Protein AF-A0A0U4P6N8-F1 (afdb_monomer_lite)

pLDDT: mean 83.38, std 11.44, range [41.03, 92.81]

Organism: NCBI:txid47885

Foldseek 3Di:
DDLLVVLVVVVVVVDDLVVSCVVVVHDSVRSVVSCVVVVNDDPDCVVVLVQLVVVCVVPVPDDLVNSCVVSVHDSVSSVVSVVVVVVPPDD

Secondary structure (DSSP, 8-state):
--SHHHHHHHHHTT--HHHHHHHHT--THHHHHHHHHTT-PPPPSHHHHHHHHHHHHH-TT--HHHHHHHTT--HHHHHHHHHHHHHT---

Structure (mmCIF, N/CA/C/O backbone):
data_AF-A0A0U4P6N8-F1
#
_entry.id   AF-A0A0U4P6N8-F1
#
loop_
_atom_site.group_PDB
_atom_site.id
_atom_site.type_symbol
_atom_site.label_atom_id
_atom_site.label_alt_id
_atom_site.label_comp_id
_atom_site.label_asym_id
_atom_site.label_entity_id
_atom_site.label_seq_id
_atom_site.pdbx_PDB_ins_code
_atom_site.Cartn_x
_atom_site.Cartn_y
_atom_site.Cartn_z
_atom_site.occupancy
_atom_site.B_iso_or_equiv
_atom_site.auth_seq_id
_atom_site.auth_comp_id
_atom_site.auth_asym_id
_atom_site.auth_atom_id
_atom_site.pdbx_PDB_model_num
ATOM 1 N N . MET A 1 1 ? 20.648 -11.364 -23.999 1.00 58.78 1 MET A N 1
ATOM 2 C CA . MET A 1 1 ? 19.983 -10.040 -23.996 1.00 58.78 1 MET A CA 1
ATOM 3 C C . MET A 1 1 ? 19.978 -9.505 -22.572 1.00 58.78 1 MET A C 1
ATOM 5 O O . MET A 1 1 ? 19.707 -10.283 -21.668 1.00 58.78 1 MET A O 1
ATOM 9 N N . SER A 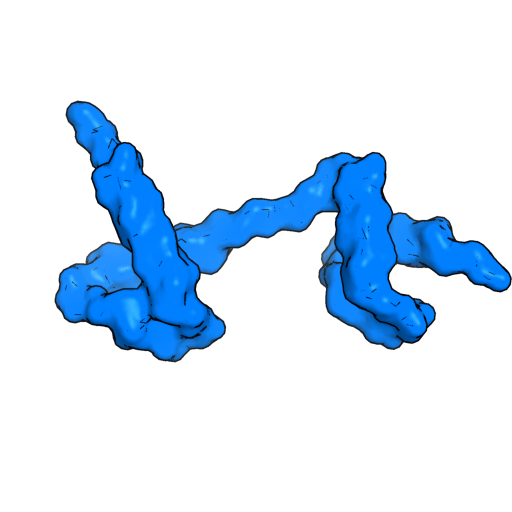1 2 ? 20.326 -8.234 -22.350 1.00 79.25 2 SER A N 1
ATOM 10 C CA . SER A 1 2 ? 20.295 -7.634 -21.006 1.00 79.25 2 SER A CA 1
ATOM 11 C C . SER A 1 2 ? 18.902 -7.069 -20.724 1.00 79.25 2 SER A C 1
ATOM 13 O O . SER A 1 2 ? 18.425 -6.227 -21.479 1.00 79.25 2 SER A O 1
ATOM 15 N N . LEU A 1 3 ? 18.250 -7.531 -19.654 1.00 85.44 3 LEU A N 1
ATOM 16 C CA . LEU A 1 3 ? 16.885 -7.124 -19.278 1.00 85.44 3 LEU A CA 1
ATOM 17 C C . LEU A 1 3 ? 16.831 -5.742 -18.602 1.00 85.44 3 LEU A C 1
ATOM 19 O O . LEU A 1 3 ? 15.780 -5.108 -18.562 1.00 85.44 3 LEU A O 1
ATOM 23 N N . LYS A 1 4 ? 17.964 -5.255 -18.079 1.00 88.50 4 LYS A N 1
ATOM 24 C CA . LYS A 1 4 ? 18.058 -3.991 -17.328 1.00 88.50 4 LYS A CA 1
ATOM 25 C C . LYS A 1 4 ? 17.537 -2.761 -18.099 1.00 88.50 4 LYS A C 1
ATOM 27 O O . LYS A 1 4 ? 16.692 -2.068 -17.537 1.00 88.50 4 LYS A O 1
ATOM 32 N N . PRO A 1 5 ? 17.967 -2.473 -19.345 1.00 91.62 5 PRO A N 1
ATOM 33 C CA . PRO A 1 5 ? 17.482 -1.297 -20.075 1.00 91.62 5 PRO A CA 1
ATOM 34 C C . PRO A 1 5 ? 15.969 -1.334 -20.345 1.00 91.62 5 PRO A C 1
ATOM 36 O O . PRO A 1 5 ? 15.307 -0.320 -20.156 1.00 91.62 5 PRO A O 1
ATOM 39 N N . GLN A 1 6 ? 15.407 -2.502 -20.679 1.00 92.00 6 GLN A N 1
ATOM 40 C CA . GLN A 1 6 ? 13.964 -2.659 -20.923 1.00 92.00 6 GLN A CA 1
ATOM 41 C C . GLN A 1 6 ? 13.138 -2.427 -19.652 1.00 92.00 6 GLN A C 1
ATOM 43 O O . GLN A 1 6 ? 12.109 -1.756 -19.685 1.00 92.00 6 GLN A O 1
ATOM 48 N N . ILE A 1 7 ? 13.611 -2.929 -18.507 1.00 91.50 7 ILE A N 1
ATOM 49 C CA . ILE A 1 7 ? 12.956 -2.682 -17.218 1.00 91.50 7 ILE A CA 1
ATOM 50 C C . ILE A 1 7 ? 12.958 -1.184 -16.888 1.00 91.50 7 ILE A C 1
ATOM 52 O O . ILE A 1 7 ? 11.929 -0.658 -16.472 1.00 91.50 7 ILE A O 1
ATOM 56 N N . ILE A 1 8 ? 14.087 -0.491 -17.081 1.00 91.06 8 ILE A N 1
ATOM 57 C CA . ILE A 1 8 ? 14.197 0.951 -16.805 1.00 91.06 8 ILE A CA 1
ATOM 58 C C . ILE A 1 8 ? 13.229 1.748 -17.686 1.00 91.06 8 ILE A C 1
ATOM 60 O O . ILE A 1 8 ? 12.519 2.610 -17.176 1.00 91.06 8 ILE A O 1
ATOM 64 N N . GLU A 1 9 ? 13.147 1.433 -18.978 1.00 92.81 9 GLU A N 1
ATOM 65 C CA . GLU A 1 9 ? 12.222 2.091 -19.905 1.00 92.81 9 GLU A CA 1
ATOM 66 C C . GLU A 1 9 ? 10.759 1.927 -19.464 1.00 92.81 9 GLU A C 1
ATOM 68 O O . GLU A 1 9 ? 10.018 2.907 -19.367 1.00 92.81 9 GLU A O 1
ATOM 73 N N . MET A 1 10 ? 10.355 0.711 -19.083 1.00 91.50 10 MET A N 1
ATOM 74 C CA . MET A 1 10 ? 8.999 0.460 -18.587 1.00 91.50 10 MET A CA 1
ATOM 75 C C . MET A 1 10 ? 8.719 1.130 -17.231 1.00 91.50 10 MET A C 1
ATOM 77 O O . MET A 1 10 ? 7.595 1.580 -16.993 1.00 91.50 10 MET A O 1
ATOM 81 N N . LEU A 1 11 ? 9.720 1.222 -16.345 1.00 89.44 11 LEU A N 1
ATOM 82 C CA . LEU A 1 11 ? 9.608 1.951 -15.076 1.00 89.44 11 LEU A CA 1
ATOM 83 C C . LEU A 1 11 ? 9.375 3.448 -15.314 1.00 89.44 11 LEU A C 1
ATOM 85 O O . LEU A 1 11 ? 8.492 4.029 -14.680 1.00 89.44 11 LEU A O 1
ATOM 89 N N . LEU A 1 12 ? 10.126 4.054 -16.240 1.00 89.31 12 LEU A N 1
ATOM 90 C CA . LEU A 1 12 ? 9.973 5.460 -16.630 1.00 89.31 12 LEU A CA 1
ATOM 91 C C . LEU A 1 12 ? 8.637 5.721 -17.339 1.00 89.31 12 LEU A C 1
ATOM 93 O O . LEU A 1 12 ? 8.042 6.776 -17.141 1.00 89.31 12 LEU A O 1
ATOM 97 N N . ALA A 1 13 ? 8.115 4.735 -18.073 1.00 89.56 13 ALA A N 1
ATOM 98 C CA . ALA A 1 13 ? 6.771 4.762 -18.652 1.00 89.56 13 ALA A CA 1
ATOM 99 C C . ALA A 1 13 ? 5.636 4.606 -17.613 1.00 89.56 13 ALA A C 1
ATOM 101 O O . ALA A 1 13 ? 4.463 4.557 -17.980 1.00 89.56 13 ALA A O 1
ATOM 102 N N . GLY A 1 14 ? 5.959 4.503 -16.318 1.00 84.75 14 GLY A N 1
ATOM 103 C CA . GLY A 1 14 ? 4.976 4.451 -15.235 1.00 84.75 14 GLY A CA 1
ATOM 104 C C . GLY A 1 14 ? 4.353 3.075 -14.996 1.00 84.75 14 GLY A C 1
ATOM 105 O O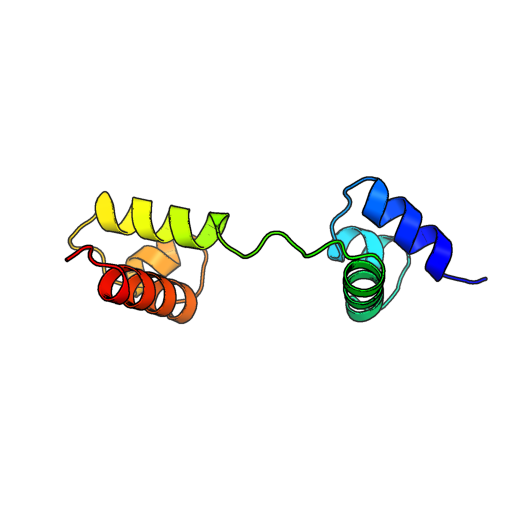 . GLY A 1 14 ? 3.386 2.975 -14.242 1.00 84.75 14 GLY A O 1
ATOM 106 N N . ARG A 1 15 ? 4.897 2.003 -15.588 1.00 86.50 15 ARG A N 1
ATOM 107 C CA . ARG A 1 15 ? 4.396 0.640 -15.362 1.00 86.50 15 ARG A CA 1
ATOM 108 C C . ARG A 1 15 ? 4.647 0.177 -13.923 1.00 86.50 15 ARG A C 1
ATOM 110 O O . ARG A 1 15 ? 5.618 0.562 -13.248 1.00 86.50 15 ARG A O 1
ATOM 117 N N . SER A 1 16 ? 3.755 -0.681 -13.440 1.00 85.81 16 SER A N 1
ATOM 118 C CA . SER A 1 16 ? 3.913 -1.349 -12.150 1.00 85.81 16 SER A CA 1
ATOM 119 C C . SER A 1 16 ? 4.985 -2.442 -12.219 1.00 85.81 16 SER A C 1
ATOM 121 O O . SER A 1 16 ? 5.237 -3.027 -13.271 1.00 85.81 16 SER A O 1
ATOM 123 N N . ASP A 1 17 ? 5.601 -2.768 -11.078 1.00 88.62 17 ASP A N 1
ATOM 124 C CA . ASP A 1 17 ? 6.595 -3.854 -11.015 1.00 88.62 17 ASP A CA 1
ATOM 125 C C . ASP A 1 17 ? 6.011 -5.199 -11.487 1.00 88.62 17 ASP A C 1
ATOM 127 O O . ASP A 1 17 ? 6.728 -6.008 -12.070 1.00 88.62 17 ASP A O 1
ATOM 131 N N . GLN A 1 18 ? 4.714 -5.434 -11.242 1.00 87.88 18 GLN A N 1
ATOM 132 C CA . GLN A 1 18 ? 4.013 -6.657 -11.642 1.00 87.88 18 GLN A CA 1
ATOM 133 C C . GLN A 1 18 ? 3.845 -6.760 -13.158 1.00 87.88 18 GLN A C 1
ATOM 135 O O . GLN A 1 18 ? 4.135 -7.813 -13.721 1.00 87.88 18 GLN A O 1
ATOM 140 N N . GLU A 1 19 ? 3.420 -5.681 -13.820 1.00 88.00 19 GLU A N 1
ATOM 141 C CA . GLU A 1 19 ? 3.299 -5.653 -15.283 1.00 88.00 19 GLU A CA 1
ATOM 142 C C . GLU A 1 19 ? 4.653 -5.891 -15.955 1.00 88.00 19 GLU A C 1
ATOM 144 O O . GLU A 1 19 ? 4.741 -6.654 -16.911 1.00 88.00 19 GLU A O 1
ATOM 149 N N . ILE A 1 20 ? 5.718 -5.278 -15.429 1.00 91.75 20 ILE A N 1
ATOM 150 C CA . ILE A 1 20 ? 7.077 -5.421 -15.968 1.00 91.75 20 ILE A CA 1
ATOM 151 C C . ILE A 1 20 ? 7.573 -6.861 -15.814 1.00 91.75 20 ILE A C 1
ATOM 153 O O . ILE A 1 20 ? 8.072 -7.451 -16.771 1.00 91.75 20 ILE A O 1
ATOM 157 N N . ALA A 1 21 ? 7.415 -7.437 -14.619 1.00 91.75 21 ALA A N 1
ATOM 158 C CA . ALA A 1 21 ? 7.815 -8.812 -14.336 1.00 91.75 21 ALA A CA 1
ATOM 159 C C . ALA A 1 21 ? 7.071 -9.819 -15.226 1.00 91.75 21 ALA A C 1
ATOM 161 O O . ALA A 1 21 ? 7.694 -10.726 -15.776 1.00 91.75 21 ALA A O 1
ATOM 162 N N . GLY A 1 22 ? 5.760 -9.625 -15.413 1.00 92.31 22 GLY A N 1
ATOM 163 C CA . GLY A 1 22 ? 4.943 -10.460 -16.294 1.00 92.31 22 GLY A CA 1
ATOM 164 C C . GLY A 1 22 ? 5.318 -10.322 -17.771 1.00 92.31 22 GLY A C 1
ATOM 165 O O . GLY A 1 22 ? 5.442 -11.331 -18.459 1.00 92.31 22 GLY A O 1
ATOM 166 N N . ALA A 1 23 ? 5.553 -9.098 -18.251 1.00 91.69 23 ALA A N 1
ATOM 167 C CA . ALA A 1 23 ? 5.892 -8.835 -19.651 1.00 91.69 23 ALA A CA 1
ATOM 168 C C . ALA A 1 23 ? 7.274 -9.376 -20.048 1.00 91.69 23 ALA A C 1
ATOM 170 O O . ALA A 1 23 ? 7.453 -9.857 -21.164 1.00 91.69 23 ALA A O 1
ATOM 171 N N . LEU A 1 24 ? 8.249 -9.293 -19.139 1.00 90.75 24 LEU A N 1
ATOM 172 C CA . LEU A 1 24 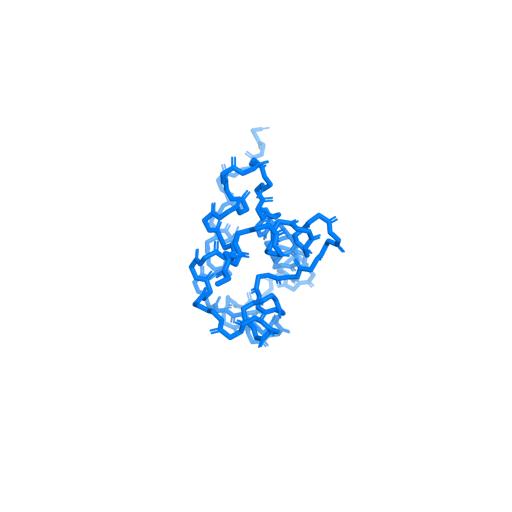? 9.637 -9.684 -19.401 1.00 90.75 24 LEU A CA 1
ATOM 173 C C . LEU A 1 24 ? 9.982 -11.085 -18.881 1.00 90.75 24 LEU A C 1
ATOM 175 O O . LEU A 1 24 ? 11.125 -11.519 -19.018 1.00 90.75 24 LEU A O 1
ATOM 179 N N . GLY A 1 25 ? 9.025 -11.779 -18.255 1.00 91.94 25 GLY A N 1
ATOM 180 C CA . GLY A 1 25 ? 9.232 -13.107 -17.676 1.00 91.94 25 GLY A CA 1
ATOM 181 C C . GLY A 1 25 ? 10.317 -13.131 -16.595 1.00 91.94 25 GLY A C 1
ATOM 182 O O . GLY A 1 25 ? 11.071 -14.097 -16.500 1.00 91.94 25 GLY A O 1
ATOM 183 N N . CYS A 1 26 ? 10.442 -12.058 -15.806 1.00 89.50 26 CYS A N 1
ATOM 184 C CA . CYS A 1 26 ? 11.483 -11.920 -14.789 1.00 89.50 26 CYS A CA 1
ATOM 185 C C . CYS A 1 26 ? 10.908 -11.910 -13.365 1.00 89.50 26 CYS A C 1
ATOM 187 O O . CYS A 1 26 ? 9.720 -11.680 -13.139 1.00 89.50 26 CYS A O 1
ATOM 189 N N . ALA A 1 27 ? 11.757 -12.177 -12.371 1.00 91.94 27 ALA A N 1
ATOM 190 C CA . ALA A 1 27 ? 11.340 -12.134 -10.974 1.00 91.94 27 ALA A CA 1
ATOM 191 C C . ALA A 1 27 ? 10.963 -10.703 -10.555 1.00 91.94 27 ALA A C 1
ATOM 193 O O . ALA A 1 27 ? 11.666 -9.749 -10.880 1.00 91.94 27 ALA A O 1
ATOM 194 N N . LEU A 1 28 ? 9.920 -10.557 -9.730 1.00 89.44 28 LEU A N 1
ATOM 195 C CA . LEU A 1 28 ? 9.448 -9.260 -9.213 1.00 89.44 28 LEU A CA 1
ATOM 196 C C . LEU A 1 28 ? 10.533 -8.467 -8.452 1.00 89.44 28 LEU A C 1
ATOM 198 O O . LEU A 1 28 ? 10.438 -7.251 -8.296 1.00 89.44 28 LEU A O 1
ATOM 202 N N . SER A 1 29 ? 11.569 -9.147 -7.956 1.00 90.94 29 SER A N 1
ATOM 203 C CA . SER A 1 29 ? 12.716 -8.523 -7.290 1.00 90.94 29 SER A CA 1
ATOM 204 C C . SER A 1 29 ? 13.539 -7.628 -8.223 1.00 90.94 29 SER A C 1
ATOM 206 O O . SER A 1 29 ? 14.080 -6.626 -7.763 1.00 90.94 29 SER A O 1
ATOM 208 N N . TYR A 1 30 ? 13.603 -7.940 -9.520 1.00 91.00 30 TYR A N 1
ATOM 209 C CA . TYR A 1 30 ? 14.403 -7.210 -10.507 1.00 91.00 30 TYR A CA 1
ATOM 210 C C . TYR A 1 30 ? 13.904 -5.779 -10.767 1.00 91.00 30 TYR A C 1
ATOM 212 O O . TYR A 1 30 ? 14.677 -4.843 -10.547 1.00 91.00 30 TYR A O 1
ATOM 220 N N . PRO A 1 31 ? 12.628 -5.555 -11.144 1.00 91.25 31 PRO A N 1
ATOM 221 C CA . PRO A 1 31 ? 12.098 -4.202 -11.286 1.00 91.25 31 PRO A CA 1
ATOM 222 C C . PRO A 1 31 ? 12.102 -3.435 -9.961 1.00 91.25 31 PRO A C 1
ATOM 224 O O . PRO A 1 31 ? 12.473 -2.266 -9.957 1.00 91.25 31 PRO A O 1
ATOM 227 N N . LYS A 1 32 ? 11.831 -4.093 -8.822 1.00 89.25 32 LYS A N 1
ATOM 228 C CA . LYS A 1 32 ? 11.922 -3.457 -7.493 1.00 89.25 32 LYS A CA 1
ATOM 229 C C . LYS A 1 32 ? 13.320 -2.929 -7.177 1.00 89.25 32 LYS A C 1
ATOM 231 O O . LYS A 1 32 ? 13.458 -1.810 -6.690 1.00 89.25 32 LYS A O 1
ATOM 236 N N . MET A 1 33 ? 14.345 -3.736 -7.430 1.00 90.81 33 MET A N 1
ATOM 237 C CA . MET A 1 33 ? 15.738 -3.351 -7.216 1.00 90.81 33 MET A CA 1
ATOM 238 C C . MET A 1 33 ? 16.129 -2.185 -8.127 1.00 90.81 33 MET A C 1
ATOM 240 O O . MET A 1 33 ? 16.653 -1.190 -7.636 1.00 90.81 33 MET A O 1
ATOM 244 N N . LEU A 1 34 ? 15.819 -2.267 -9.425 1.00 90.94 34 LEU A N 1
ATOM 245 C CA . LEU A 1 34 ? 16.152 -1.212 -10.388 1.00 90.94 34 LEU A CA 1
ATOM 246 C C . LEU A 1 34 ? 15.424 0.098 -10.087 1.00 90.94 34 LEU A C 1
ATOM 248 O O . LEU A 1 34 ? 16.024 1.162 -10.174 1.00 90.94 34 LEU A O 1
ATOM 252 N N . ARG A 1 35 ? 14.166 0.020 -9.653 1.00 87.88 35 ARG A N 1
ATOM 253 C CA . ARG A 1 35 ? 13.364 1.156 -9.188 1.00 87.88 35 ARG A CA 1
ATOM 254 C C . ARG A 1 35 ? 14.031 1.877 -8.007 1.00 87.88 35 ARG A C 1
ATOM 256 O O . ARG A 1 35 ? 14.083 3.105 -7.996 1.00 87.88 35 ARG A O 1
ATOM 263 N N . LEU A 1 36 ? 14.613 1.136 -7.058 1.00 85.81 36 LEU A N 1
ATOM 264 C CA . LEU A 1 36 ? 15.415 1.715 -5.973 1.00 85.81 36 LEU A CA 1
ATOM 265 C C . LEU A 1 36 ? 16.750 2.296 -6.467 1.00 85.81 36 LEU A C 1
ATOM 267 O O . LEU A 1 36 ? 17.122 3.378 -6.019 1.00 85.81 36 LEU A O 1
ATOM 271 N N . GLU A 1 37 ? 17.440 1.606 -7.381 1.00 87.88 37 GLU A N 1
ATOM 272 C CA . GLU A 1 37 ? 18.724 2.039 -7.962 1.00 87.88 37 GLU A CA 1
ATOM 273 C C . GLU A 1 37 ? 18.598 3.399 -8.669 1.00 87.88 37 GLU A C 1
ATOM 275 O O . GLU A 1 37 ? 19.450 4.266 -8.498 1.00 87.88 37 GLU A O 1
ATOM 280 N N . ILE A 1 38 ? 17.494 3.627 -9.388 1.00 87.06 38 ILE A N 1
ATOM 281 C CA . ILE A 1 38 ? 17.214 4.891 -10.093 1.00 87.06 38 ILE A CA 1
ATOM 282 C C . ILE A 1 38 ? 16.516 5.945 -9.213 1.00 87.06 38 ILE A C 1
ATOM 284 O O . ILE A 1 38 ? 16.041 6.962 -9.715 1.00 87.06 38 ILE A O 1
ATOM 288 N N . GLY A 1 39 ? 16.401 5.708 -7.901 1.00 83.38 39 GLY A N 1
ATOM 289 C CA . GLY A 1 39 ? 15.806 6.656 -6.953 1.00 83.38 39 GLY A CA 1
ATOM 290 C C . GLY A 1 39 ? 14.281 6.807 -7.045 1.00 83.38 39 GLY A C 1
ATOM 291 O O . GLY A 1 39 ? 13.696 7.596 -6.299 1.00 83.38 39 GLY A O 1
ATOM 292 N N . MET A 1 40 ? 13.608 6.026 -7.894 1.00 79.44 40 MET A N 1
ATOM 293 C CA . MET A 1 40 ? 12.151 5.957 -7.949 1.00 79.44 40 MET A CA 1
ATOM 294 C C . MET A 1 40 ? 11.652 5.182 -6.729 1.00 79.44 40 MET A C 1
ATOM 296 O O . MET A 1 40 ? 11.493 3.966 -6.753 1.00 79.44 40 MET A O 1
ATOM 300 N N . ARG A 1 41 ? 11.386 5.858 -5.610 1.00 63.75 41 ARG A N 1
ATOM 301 C CA . ARG A 1 41 ? 10.707 5.178 -4.499 1.00 63.75 41 ARG A CA 1
ATOM 302 C C . ARG A 1 41 ? 9.285 4.833 -4.941 1.00 63.75 41 ARG A C 1
ATOM 304 O O . ARG A 1 41 ? 8.596 5.726 -5.437 1.00 63.75 41 ARG A O 1
ATOM 311 N N . PRO A 1 42 ? 8.808 3.588 -4.741 1.00 58.75 42 PRO A N 1
ATOM 312 C CA . PRO A 1 42 ? 7.384 3.330 -4.879 1.00 58.75 42 PRO A CA 1
ATOM 313 C C . PRO A 1 42 ? 6.648 4.322 -3.970 1.00 58.75 42 PRO A C 1
ATOM 315 O O . PRO A 1 42 ? 7.160 4.620 -2.877 1.00 58.75 42 PRO A O 1
ATOM 318 N N . PRO A 1 43 ? 5.494 4.865 -4.396 1.00 54.38 43 PRO A N 1
ATOM 319 C CA . PRO A 1 43 ? 4.711 5.722 -3.527 1.00 54.38 43 PRO A CA 1
ATOM 320 C C . PRO A 1 43 ? 4.528 4.966 -2.213 1.00 54.38 43 PRO A C 1
ATOM 322 O O . PRO A 1 43 ? 4.026 3.838 -2.191 1.00 54.38 43 PRO A O 1
ATOM 325 N N . ARG A 1 44 ? 5.028 5.544 -1.109 1.00 53.84 44 ARG A N 1
ATOM 326 C CA . ARG A 1 44 ? 4.740 5.022 0.233 1.00 53.84 44 ARG A CA 1
ATOM 327 C C . ARG A 1 44 ? 3.233 4.789 0.280 1.00 53.84 44 ARG A C 1
ATOM 329 O O . ARG A 1 44 ? 2.499 5.609 -0.259 1.00 53.84 44 ARG A O 1
ATOM 336 N N . GLN A 1 45 ? 2.791 3.712 0.930 1.00 54.47 45 GLN A N 1
ATOM 337 C CA . GLN A 1 45 ? 1.391 3.264 1.072 1.00 54.47 45 GLN A CA 1
ATOM 338 C C . GLN A 1 45 ? 0.421 4.287 1.731 1.00 54.47 45 GLN A C 1
ATOM 340 O O . GLN A 1 45 ? -0.586 3.905 2.319 1.00 54.47 45 GLN A O 1
ATOM 345 N N . ALA A 1 46 ? 0.703 5.588 1.649 1.00 52.75 46 ALA A N 1
ATOM 346 C CA . ALA A 1 46 ? -0.179 6.702 1.939 1.00 52.75 46 ALA A CA 1
ATOM 347 C C . ALA A 1 46 ? -1.603 6.514 1.391 1.00 52.75 46 ALA A C 1
ATOM 349 O O . ALA A 1 46 ? -2.509 6.647 2.206 1.00 52.75 46 ALA A O 1
ATOM 350 N N . PRO A 1 47 ? -1.853 6.097 0.126 1.00 63.44 47 PRO A N 1
ATOM 351 C CA . PRO A 1 47 ? -3.234 5.987 -0.349 1.00 63.44 47 PRO A CA 1
ATOM 352 C C . PRO A 1 47 ? -4.050 4.963 0.449 1.00 6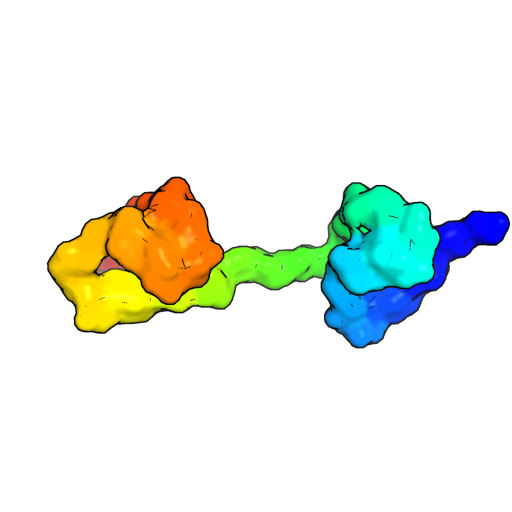3.44 47 PRO A C 1
ATOM 354 O O . PRO A 1 47 ? -5.195 5.230 0.795 1.00 63.44 47 PRO A O 1
ATOM 357 N N . MET A 1 48 ? -3.449 3.830 0.830 1.00 77.50 48 MET A N 1
ATOM 358 C CA . MET A 1 48 ? -4.133 2.817 1.640 1.00 77.50 48 MET A CA 1
ATOM 359 C C . MET A 1 48 ? -4.313 3.286 3.088 1.00 77.50 48 MET A C 1
ATOM 361 O O . MET A 1 48 ? -5.376 3.101 3.670 1.00 77.50 48 MET A O 1
ATOM 365 N N . ARG A 1 49 ? -3.296 3.918 3.687 1.00 82.81 49 ARG A N 1
ATOM 366 C CA . ARG A 1 49 ? -3.398 4.421 5.064 1.00 82.81 49 ARG A CA 1
ATOM 367 C C . ARG A 1 49 ? -4.459 5.513 5.184 1.00 82.81 49 ARG A C 1
ATOM 369 O O . ARG A 1 49 ? -5.253 5.475 6.116 1.00 82.81 49 ARG A O 1
ATOM 376 N N . ASP A 1 50 ? -4.463 6.469 4.267 1.00 81.38 50 ASP A N 1
ATOM 377 C CA . ASP A 1 50 ? -5.377 7.604 4.322 1.00 81.38 50 ASP A CA 1
ATOM 378 C C . ASP A 1 50 ? -6.815 7.141 4.011 1.00 81.38 50 ASP A C 1
ATOM 380 O O . ASP A 1 50 ? -7.742 7.564 4.697 1.00 81.38 50 ASP A O 1
ATOM 384 N N . ALA A 1 51 ? -6.996 6.155 3.118 1.00 83.56 51 ALA A N 1
ATOM 385 C CA . ALA A 1 51 ? -8.280 5.472 2.923 1.00 83.56 51 ALA A CA 1
ATOM 386 C C . ALA A 1 51 ? -8.759 4.724 4.183 1.00 83.56 51 ALA A C 1
ATOM 388 O O . ALA A 1 51 ? -9.933 4.807 4.545 1.00 83.56 51 ALA A O 1
ATOM 389 N N . ILE A 1 52 ? -7.854 4.040 4.896 1.00 87.62 52 ILE A N 1
ATOM 390 C CA . ILE A 1 52 ? -8.166 3.393 6.179 1.00 87.62 52 ILE A CA 1
ATOM 391 C C . ILE A 1 52 ? -8.621 4.424 7.216 1.00 87.62 52 ILE A C 1
ATOM 393 O O . ILE A 1 52 ? -9.616 4.205 7.906 1.00 87.62 52 ILE A O 1
ATOM 397 N N . LEU A 1 53 ? -7.905 5.543 7.342 1.00 86.12 53 LEU A N 1
ATOM 398 C CA . LEU A 1 53 ? -8.242 6.583 8.314 1.00 86.12 53 LEU A CA 1
ATOM 399 C C . LEU A 1 53 ? -9.564 7.274 7.972 1.00 86.12 53 LEU A C 1
ATOM 401 O O . LEU A 1 53 ? -10.378 7.456 8.873 1.00 86.12 53 LEU A O 1
ATOM 405 N N . ALA A 1 54 ? -9.814 7.576 6.696 1.00 87.12 54 ALA A N 1
ATOM 406 C CA . ALA A 1 54 ? -11.084 8.136 6.240 1.00 87.12 54 ALA A CA 1
ATOM 407 C C . ALA A 1 54 ? -12.258 7.184 6.527 1.00 87.12 54 ALA A C 1
ATOM 409 O O . ALA A 1 54 ? -13.288 7.610 7.047 1.00 87.12 54 ALA A O 1
ATOM 410 N N . TYR A 1 55 ? -12.084 5.880 6.277 1.00 87.44 55 TYR A N 1
ATOM 411 C CA . TYR A 1 55 ? -13.104 4.878 6.590 1.00 87.44 55 TYR A CA 1
ATOM 412 C C . TYR A 1 55 ? -13.393 4.796 8.095 1.00 87.44 55 TYR A C 1
ATOM 414 O O . TYR A 1 55 ? -14.555 4.766 8.498 1.00 87.44 55 TYR A O 1
ATOM 422 N N . LEU A 1 56 ? -12.347 4.780 8.932 1.00 87.88 56 LEU A N 1
ATOM 423 C CA . LEU A 1 56 ? -12.485 4.747 10.392 1.00 87.88 56 LEU A CA 1
ATOM 424 C C . LEU A 1 56 ? -13.080 6.049 10.956 1.00 87.88 56 LEU A C 1
ATOM 426 O O . LEU A 1 56 ? -13.790 5.999 11.955 1.00 87.88 56 LEU A O 1
ATOM 430 N N . GLN A 1 57 ? -12.824 7.199 10.324 1.00 87.25 57 GLN A N 1
ATOM 431 C CA . GLN A 1 57 ? -13.453 8.477 10.679 1.00 87.25 57 GLN A CA 1
ATOM 432 C C . GLN A 1 57 ? -14.940 8.506 10.312 1.00 87.25 57 GLN A C 1
ATOM 434 O O . GLN A 1 57 ? -15.752 8.945 11.122 1.00 87.25 57 GLN A O 1
ATOM 439 N N . ALA A 1 58 ? -15.304 8.005 9.129 1.00 89.00 58 ALA A N 1
ATOM 440 C CA . ALA A 1 58 ? -16.699 7.893 8.703 1.00 89.00 58 ALA A CA 1
ATOM 441 C C . ALA A 1 58 ? -17.484 6.842 9.514 1.00 89.00 58 ALA A C 1
ATOM 443 O O . ALA A 1 58 ? -18.703 6.929 9.619 1.00 89.00 58 ALA A O 1
ATOM 444 N N . ASN A 1 59 ? -16.790 5.861 10.106 1.00 89.00 59 ASN A N 1
ATOM 445 C CA . ASN A 1 59 ? -17.383 4.763 10.869 1.00 89.00 59 ASN A CA 1
ATOM 446 C C . ASN A 1 59 ? -16.710 4.618 12.249 1.00 89.00 59 ASN A C 1
ATOM 448 O O . ASN A 1 59 ? -15.952 3.668 12.465 1.00 89.00 59 ASN A O 1
ATOM 452 N N . PRO A 1 60 ? -16.993 5.507 13.218 1.00 83.75 60 PRO A N 1
ATOM 453 C CA . PRO A 1 60 ? -16.295 5.534 14.509 1.00 83.75 60 PRO A CA 1
ATOM 454 C C . PRO A 1 60 ? -16.470 4.262 15.365 1.00 83.75 60 PRO A C 1
ATOM 456 O O . PRO A 1 60 ? -15.666 4.015 16.261 1.00 83.75 60 PRO A O 1
ATOM 459 N N . GLY A 1 61 ? -17.481 3.431 15.081 1.00 85.75 61 GLY A N 1
ATOM 460 C CA . GLY A 1 61 ? -17.689 2.122 15.718 1.00 85.75 61 GLY A CA 1
ATOM 461 C C . GLY A 1 61 ? -17.085 0.927 14.968 1.00 85.75 61 GLY A C 1
ATOM 462 O O . GLY A 1 61 ? -17.165 -0.201 15.453 1.00 85.75 61 GLY A O 1
ATOM 463 N N . ALA A 1 62 ? -16.496 1.131 13.784 1.00 87.38 62 ALA A N 1
ATOM 464 C CA . ALA A 1 62 ? -15.960 0.033 12.991 1.00 87.38 62 ALA A CA 1
ATOM 465 C C . ALA A 1 62 ? -14.730 -0.594 13.662 1.00 87.38 62 ALA A C 1
ATOM 467 O O . ALA A 1 62 ? -13.758 0.076 14.024 1.00 87.38 62 ALA A O 1
ATOM 468 N N . THR A 1 63 ? -14.742 -1.921 13.784 1.00 89.19 63 THR A N 1
ATOM 469 C CA . THR A 1 63 ? -13.568 -2.676 14.228 1.00 89.19 63 THR A CA 1
ATOM 470 C C . THR A 1 63 ? -12.507 -2.704 13.127 1.00 89.19 63 THR A C 1
ATOM 472 O O . THR A 1 63 ? -12.814 -2.597 11.937 1.00 89.19 63 THR A O 1
ATOM 475 N N . CYS A 1 64 ? -11.238 -2.908 13.496 1.00 88.56 64 CYS A N 1
ATOM 476 C CA . CYS A 1 64 ? -10.160 -3.024 12.510 1.00 88.56 64 CYS A CA 1
ATOM 477 C C . CYS A 1 64 ? -10.408 -4.173 11.515 1.00 88.56 64 CYS A C 1
ATOM 479 O O . CYS A 1 64 ? -10.037 -4.060 10.352 1.00 88.56 64 CYS A O 1
ATOM 481 N N . ALA A 1 65 ? -11.074 -5.249 11.948 1.00 88.06 65 ALA A N 1
ATOM 482 C CA . ALA A 1 65 ? -11.471 -6.357 11.082 1.00 88.06 65 ALA A CA 1
ATOM 483 C C . ALA A 1 65 ? -12.565 -5.954 10.078 1.00 88.06 65 ALA A C 1
ATOM 485 O O . ALA A 1 65 ? -12.474 -6.305 8.903 1.00 88.06 65 ALA A O 1
ATOM 486 N N . ALA A 1 66 ? -13.563 -5.177 10.513 1.00 87.62 66 ALA A N 1
ATOM 487 C CA . ALA A 1 66 ? -14.606 -4.663 9.627 1.00 87.62 66 ALA A CA 1
ATOM 488 C C . ALA A 1 66 ? -14.028 -3.709 8.569 1.00 87.62 66 ALA A C 1
ATOM 490 O O . ALA A 1 66 ? -14.333 -3.845 7.388 1.00 87.62 66 ALA A O 1
ATOM 491 N N . ALA A 1 67 ? -13.133 -2.804 8.975 1.00 87.38 67 ALA A N 1
ATOM 492 C CA . ALA A 1 67 ? -12.437 -1.908 8.052 1.00 87.38 67 ALA A CA 1
ATOM 493 C C . ALA A 1 67 ? -11.510 -2.666 7.085 1.00 87.38 67 ALA A C 1
ATOM 495 O O . ALA A 1 67 ? -11.483 -2.362 5.897 1.00 87.38 67 ALA A O 1
ATOM 4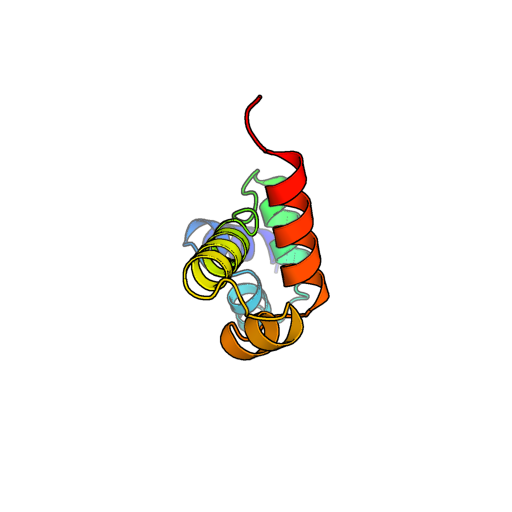96 N N . ALA A 1 68 ? -10.796 -3.691 7.564 1.00 88.06 68 ALA A N 1
ATOM 497 C CA . ALA A 1 68 ? -9.947 -4.535 6.723 1.00 88.06 68 ALA A CA 1
ATOM 498 C C . ALA A 1 68 ? -10.764 -5.252 5.638 1.00 88.06 68 ALA A C 1
ATOM 500 O O . ALA A 1 68 ? -10.395 -5.222 4.465 1.00 88.06 68 ALA A O 1
ATOM 501 N N . LYS A 1 69 ? -11.918 -5.814 6.020 1.00 88.75 69 LYS A N 1
ATOM 502 C CA . LYS A 1 69 ? -12.854 -6.454 5.090 1.00 88.75 69 LYS A CA 1
ATOM 503 C C . LYS A 1 69 ? -13.433 -5.459 4.080 1.00 88.75 69 LYS A C 1
ATOM 505 O O . LYS A 1 69 ? -13.485 -5.776 2.899 1.00 88.75 69 LYS A O 1
ATOM 510 N N . ALA A 1 70 ? -13.836 -4.269 4.528 1.00 83.94 70 ALA A N 1
ATOM 511 C CA . ALA A 1 70 ? -14.425 -3.245 3.664 1.00 83.94 70 ALA A CA 1
ATOM 512 C C . ALA A 1 70 ? -13.431 -2.678 2.637 1.00 83.94 70 ALA A C 1
ATOM 514 O O . ALA A 1 70 ? -13.814 -2.365 1.516 1.00 83.94 70 ALA A O 1
ATOM 515 N N . LEU A 1 71 ? -12.153 -2.572 3.010 1.00 83.75 71 LEU A N 1
ATOM 516 C CA . LEU A 1 71 ? -11.096 -1.995 2.175 1.00 83.75 71 LEU A CA 1
ATOM 517 C C . LEU A 1 71 ? -10.270 -3.047 1.420 1.00 83.75 71 LEU A C 1
ATOM 519 O O . LEU A 1 71 ? -9.295 -2.693 0.760 1.00 83.75 71 LEU A O 1
ATOM 523 N N . GLY A 1 72 ? -10.615 -4.334 1.541 1.00 84.00 72 GLY A N 1
ATOM 524 C CA . GLY A 1 72 ? -9.878 -5.423 0.895 1.00 84.00 72 GLY A CA 1
ATOM 525 C C . GLY A 1 72 ? -8.411 -5.500 1.331 1.00 84.00 72 GLY A C 1
ATOM 526 O O . GLY A 1 72 ? -7.532 -5.775 0.519 1.00 84.00 72 GLY A O 1
ATOM 527 N N . THR A 1 73 ? -8.127 -5.212 2.602 1.00 85.75 73 THR A N 1
ATOM 528 C CA . THR A 1 73 ? -6.768 -5.190 3.162 1.00 85.75 73 THR A CA 1
ATOM 529 C C . THR A 1 73 ? -6.656 -6.096 4.388 1.00 85.75 73 THR A C 1
ATOM 531 O O . THR A 1 73 ? -7.627 -6.707 4.831 1.00 85.75 73 THR A O 1
ATOM 534 N N . HIS A 1 74 ? -5.458 -6.203 4.958 1.00 87.50 74 HIS A N 1
ATOM 535 C CA . HIS A 1 74 ? -5.207 -7.018 6.144 1.00 87.50 74 HIS A CA 1
ATOM 536 C C . HIS A 1 74 ? -5.454 -6.245 7.442 1.00 87.50 74 HIS A C 1
ATOM 538 O O . HIS A 1 74 ? -5.180 -5.045 7.542 1.00 87.50 74 HIS A O 1
ATOM 544 N N . TYR A 1 75 ? -5.895 -6.970 8.473 1.00 90.06 75 TYR A N 1
ATOM 545 C CA . TYR A 1 75 ? -6.096 -6.439 9.825 1.00 90.06 75 TYR A CA 1
ATOM 546 C C . TYR A 1 75 ? -4.868 -5.674 10.340 1.00 90.06 75 TYR A C 1
ATOM 548 O O . TYR A 1 75 ? -5.002 -4.578 10.881 1.00 90.06 75 TYR A O 1
ATOM 556 N N . GLU A 1 76 ? -3.665 -6.218 10.138 1.00 88.50 76 GLU A N 1
ATOM 557 C CA . GLU A 1 76 ? -2.421 -5.592 10.596 1.00 88.50 76 GLU A CA 1
ATOM 558 C C . GLU A 1 76 ? -2.179 -4.223 9.956 1.00 88.50 76 GLU A C 1
ATOM 560 O O . GLU A 1 76 ? -1.735 -3.295 10.634 1.00 88.50 76 GLU A O 1
ATOM 565 N N . THR A 1 77 ? -2.510 -4.070 8.670 1.00 87.00 77 THR A N 1
ATOM 566 C CA . THR A 1 77 ? -2.399 -2.799 7.944 1.00 87.00 77 THR A CA 1
ATOM 567 C C . THR A 1 77 ? -3.295 -1.743 8.585 1.00 87.00 77 THR A C 1
ATOM 569 O O . THR A 1 77 ? -2.849 -0.625 8.856 1.00 87.00 77 THR A O 1
ATOM 572 N N . VAL A 1 78 ? -4.536 -2.122 8.908 1.00 88.81 78 VAL A N 1
ATOM 573 C CA . VAL A 1 78 ? -5.503 -1.245 9.581 1.00 88.81 78 VAL A CA 1
ATOM 574 C C . VAL A 1 78 ? -5.058 -0.906 10.999 1.00 88.81 78 VAL A C 1
ATOM 576 O O . VAL A 1 78 ? -5.066 0.261 11.394 1.00 88.81 78 VAL A O 1
ATOM 579 N N . SER A 1 79 ? -4.608 -1.907 11.756 1.00 90.38 79 SER A N 1
A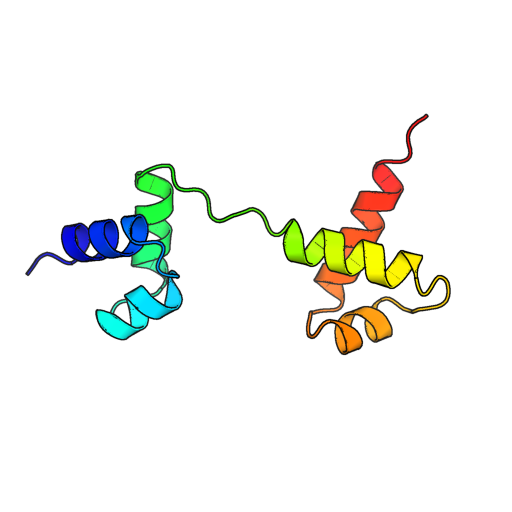TOM 580 C CA . SER A 1 79 ? -4.131 -1.723 13.126 1.00 90.38 79 SER A CA 1
ATOM 581 C C . SER A 1 79 ? -2.935 -0.770 13.179 1.00 90.38 79 SER A C 1
ATOM 583 O O . SER A 1 79 ? -2.929 0.165 13.980 1.00 90.38 79 SER A O 1
ATOM 585 N N . ARG A 1 80 ? -1.946 -0.939 12.289 1.00 88.31 80 ARG A N 1
ATOM 586 C CA . ARG A 1 80 ? -0.783 -0.038 12.203 1.00 88.31 80 ARG A CA 1
ATOM 587 C C . ARG A 1 80 ? -1.188 1.384 11.823 1.00 88.31 80 ARG A C 1
ATOM 589 O O . ARG A 1 80 ? -0.672 2.326 12.422 1.00 88.31 80 ARG A O 1
ATOM 596 N N . ALA A 1 81 ? -2.110 1.548 10.873 1.00 86.81 81 ALA A N 1
ATOM 597 C CA . ALA A 1 81 ? -2.624 2.860 10.481 1.00 86.81 81 ALA A CA 1
ATOM 598 C C . ALA A 1 81 ? -3.299 3.579 11.662 1.00 86.81 81 ALA A C 1
ATOM 600 O O . ALA A 1 81 ? -3.002 4.746 11.932 1.00 86.81 81 ALA A O 1
ATOM 601 N N . ARG A 1 82 ? -4.133 2.862 12.424 1.00 84.94 82 ARG A N 1
ATOM 602 C CA . ARG A 1 82 ? -4.803 3.390 13.620 1.00 84.94 82 ARG A CA 1
ATOM 603 C C . ARG A 1 82 ? -3.807 3.775 14.717 1.00 84.94 82 ARG A C 1
ATOM 605 O O . ARG A 1 82 ? -3.895 4.873 15.263 1.00 84.94 82 ARG A O 1
ATOM 612 N N . SER A 1 83 ? -2.830 2.914 15.015 1.00 86.56 83 SER A N 1
ATOM 613 C CA . SER A 1 83 ? -1.775 3.217 15.993 1.00 86.56 83 SER A CA 1
ATOM 614 C C . SER A 1 83 ? -0.919 4.413 15.573 1.00 86.56 83 SER A C 1
ATOM 616 O O . SER A 1 83 ? -0.549 5.228 16.415 1.00 86.56 83 SER A O 1
ATOM 618 N N . TRP A 1 84 ? -0.616 4.546 14.280 1.00 84.44 84 TRP A N 1
ATOM 619 C CA . TRP A 1 84 ? 0.108 5.697 13.743 1.00 84.44 84 TRP A CA 1
ATOM 620 C C . TRP A 1 84 ? -0.668 7.005 13.943 1.00 84.44 84 TRP A C 1
ATOM 622 O O . TRP A 1 84 ? -0.082 7.989 14.393 1.00 84.44 84 TRP A O 1
ATOM 632 N N . ALA A 1 85 ? -1.979 7.009 13.675 1.00 82.56 85 ALA A N 1
ATOM 633 C CA . ALA A 1 85 ? -2.824 8.188 13.870 1.00 82.56 85 ALA A CA 1
ATOM 634 C C . ALA A 1 85 ? -2.933 8.588 15.350 1.00 82.56 85 ALA A C 1
ATOM 636 O O . ALA A 1 85 ? -2.814 9.767 15.675 1.00 82.56 85 ALA A O 1
ATOM 637 N N . ALA A 1 86 ? -3.067 7.615 16.258 1.00 81.44 86 ALA A N 1
ATOM 638 C CA . ALA A 1 86 ? -3.102 7.877 17.699 1.00 81.44 86 ALA A CA 1
ATOM 639 C C . ALA A 1 86 ? -1.810 8.536 18.219 1.00 81.44 86 ALA A C 1
ATOM 641 O O . ALA A 1 86 ? -1.869 9.413 19.077 1.00 81.44 86 ALA A O 1
ATOM 642 N N . ARG A 1 87 ? -0.648 8.154 17.671 1.00 79.56 87 ARG A N 1
ATOM 643 C CA . ARG A 1 87 ? 0.666 8.724 18.030 1.00 79.56 87 ARG A CA 1
ATOM 644 C C . ARG A 1 87 ? 0.907 10.133 17.480 1.00 79.56 87 ARG A C 1
ATOM 646 O O . ARG A 1 87 ? 1.861 10.775 17.897 1.00 79.56 87 ARG A O 1
ATOM 653 N N . ARG A 1 88 ? 0.088 10.596 16.531 1.00 69.81 88 ARG A N 1
ATOM 654 C CA . ARG A 1 88 ? 0.221 11.903 15.866 1.00 69.81 88 ARG A CA 1
ATOM 655 C C . ARG A 1 88 ? -0.827 12.922 16.302 1.00 69.81 88 ARG A C 1
ATOM 657 O O . ARG A 1 88 ? -0.991 13.917 15.599 1.00 69.81 88 ARG A O 1
ATOM 664 N N . LYS A 1 89 ? -1.530 12.712 17.423 1.00 52.00 89 LYS A N 1
ATOM 665 C CA . LYS A 1 89 ? -2.349 13.793 17.985 1.00 52.00 89 LYS A CA 1
ATOM 666 C C . LYS A 1 89 ? -1.470 15.047 18.125 1.00 52.00 89 LYS A C 1
ATOM 668 O O . LYS A 1 89 ? -0.404 14.935 18.732 1.00 52.00 89 LYS A O 1
ATOM 673 N N . PRO A 1 90 ? -1.860 16.190 17.534 1.00 48.72 90 PRO A N 1
ATOM 674 C CA . PRO A 1 90 ? -1.218 17.447 17.868 1.00 48.72 90 PRO A CA 1
ATOM 675 C C . PRO A 1 90 ? -1.426 17.689 19.368 1.00 48.72 90 PRO A C 1
ATOM 677 O O . PRO A 1 90 ? -2.487 17.346 19.902 1.00 48.72 90 PRO A O 1
ATOM 680 N N . ALA A 1 91 ? -0.371 18.170 20.026 1.00 41.03 91 ALA A N 1
ATOM 681 C CA . ALA A 1 91 ? -0.464 18.750 21.361 1.00 41.03 91 ALA A CA 1
ATOM 682 C C . ALA A 1 91 ? -1.465 19.913 21.365 1.00 41.03 91 ALA A C 1
ATOM 684 O O . ALA A 1 91 ? -1.587 20.572 20.304 1.00 41.03 91 ALA A O 1
#

Radius of gyration: 17.73 Å; chains: 1; bounding box: 38×32×45 Å

Sequence (91 aa):
MSLKPQIIEMLLAGRSDQEIAGALGCALSYPKMLRLEIGMRPPRQAPMRDAILAYLQANPGATCAAAAKALGTHYETVSRARSWAARRKPA